Protein AF-A0A9D7BA38-F1 (afdb_monomer)

pLDDT: mean 75.41, std 18.7, range [39.56, 96.25]

Structure (mmCIF, N/CA/C/O backbone):
data_AF-A0A9D7BA38-F1
#
_entry.id   AF-A0A9D7BA38-F1
#
loop_
_atom_site.group_PDB
_atom_site.id
_atom_site.type_symbol
_atom_site.label_atom_id
_atom_site.label_alt_id
_atom_site.label_comp_id
_atom_site.label_asym_id
_atom_site.label_entity_id
_atom_site.label_seq_id
_atom_site.pdbx_PDB_ins_code
_atom_site.Cartn_x
_atom_site.Cartn_y
_atom_site.Cartn_z
_atom_site.occupancy
_atom_site.B_iso_or_equiv
_atom_site.auth_seq_id
_atom_site.auth_comp_id
_atom_site.auth_asym_id
_atom_site.auth_atom_id
_atom_site.pdbx_PDB_model_num
ATOM 1 N N . MET A 1 1 ? 39.563 -16.890 39.116 1.00 39.56 1 MET A N 1
ATOM 2 C CA . MET A 1 1 ? 39.154 -17.274 37.750 1.00 39.56 1 MET A CA 1
ATOM 3 C C . MET A 1 1 ? 37.802 -16.624 37.473 1.00 39.56 1 MET A C 1
ATOM 5 O O . MET A 1 1 ? 36.801 -17.189 37.898 1.00 39.56 1 MET A O 1
ATOM 9 N N . PRO A 1 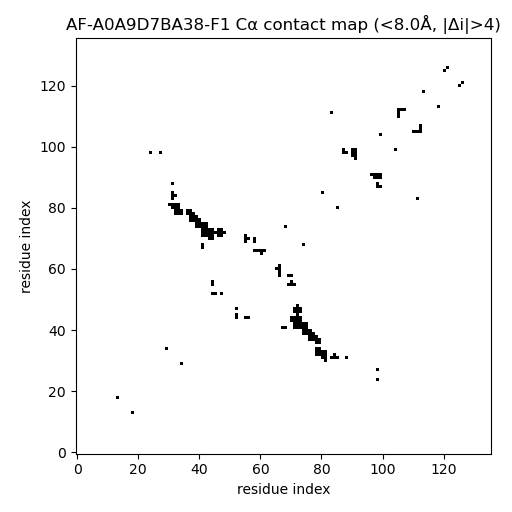2 ? 37.726 -15.410 36.901 1.00 45.88 2 PRO A N 1
ATOM 10 C CA . PRO A 1 2 ? 36.437 -14.822 36.580 1.00 45.88 2 PRO A CA 1
ATOM 11 C C . PRO A 1 2 ? 35.921 -15.399 35.258 1.00 45.88 2 PRO A C 1
ATOM 13 O O . PRO A 1 2 ? 36.599 -15.375 34.235 1.00 45.88 2 PRO A O 1
ATOM 16 N N . CYS A 1 3 ? 34.716 -15.956 35.339 1.00 43.50 3 CYS A N 1
ATOM 17 C CA . CYS A 1 3 ? 33.891 -16.421 34.237 1.00 43.50 3 CYS A CA 1
ATOM 18 C C . CYS A 1 3 ? 33.473 -15.210 33.389 1.00 43.50 3 CYS A C 1
ATOM 20 O O . CYS A 1 3 ? 32.709 -14.361 33.850 1.00 43.50 3 CYS A O 1
ATOM 22 N N . ALA A 1 4 ? 34.013 -15.096 32.175 1.00 49.00 4 ALA A N 1
ATOM 23 C CA . ALA A 1 4 ? 33.631 -14.060 31.227 1.00 49.00 4 ALA A CA 1
ATOM 24 C C . ALA A 1 4 ? 32.267 -14.410 30.607 1.00 49.00 4 ALA A C 1
ATOM 26 O O . ALA A 1 4 ? 32.172 -15.182 29.654 1.00 49.00 4 ALA A O 1
ATOM 27 N N . LEU A 1 5 ? 31.208 -13.834 31.176 1.00 52.03 5 LEU A N 1
ATOM 28 C CA . LEU A 1 5 ? 29.885 -13.725 30.565 1.00 52.03 5 LEU A CA 1
ATOM 29 C C . LEU A 1 5 ? 30.004 -12.916 29.265 1.00 52.03 5 LEU A C 1
ATOM 31 O O . LEU A 1 5 ? 30.107 -11.690 29.288 1.00 52.03 5 LEU A O 1
ATOM 35 N N . THR A 1 6 ? 30.010 -13.601 28.123 1.00 50.59 6 THR A N 1
ATOM 36 C CA . THR A 1 6 ? 29.948 -12.968 26.802 1.00 50.59 6 THR A CA 1
ATOM 37 C C . THR A 1 6 ? 28.492 -12.663 26.460 1.00 50.59 6 THR A C 1
ATOM 39 O O . THR A 1 6 ? 27.790 -13.436 25.813 1.00 50.59 6 THR A O 1
ATOM 42 N N . TRP A 1 7 ? 28.013 -11.505 26.907 1.00 48.81 7 TRP A N 1
ATOM 43 C CA . TRP A 1 7 ? 26.768 -10.929 26.412 1.00 48.81 7 TRP A CA 1
ATOM 44 C C . TRP A 1 7 ? 26.969 -10.495 24.954 1.00 48.81 7 TRP A C 1
ATOM 46 O O . TRP A 1 7 ? 27.378 -9.368 24.684 1.00 48.81 7 TRP A O 1
ATOM 56 N N . ARG A 1 8 ? 26.708 -11.384 23.987 1.00 53.16 8 ARG A N 1
ATOM 57 C CA . ARG A 1 8 ? 26.486 -10.955 22.599 1.00 53.16 8 ARG A CA 1
ATOM 58 C C . ARG A 1 8 ? 25.174 -10.176 22.560 1.00 53.16 8 ARG A C 1
ATOM 60 O O . ARG A 1 8 ? 24.106 -10.767 22.418 1.00 53.16 8 ARG A O 1
ATOM 67 N N . LEU A 1 9 ? 25.263 -8.851 22.679 1.00 58.38 9 LEU A N 1
ATOM 68 C CA . LEU A 1 9 ? 24.268 -7.952 22.106 1.00 58.38 9 LEU A CA 1
ATOM 69 C C . LEU A 1 9 ? 24.161 -8.302 20.619 1.00 58.38 9 LEU A C 1
ATOM 71 O O . LEU A 1 9 ? 25.039 -7.963 19.831 1.00 58.38 9 LEU A O 1
ATOM 75 N N . ARG A 1 10 ? 23.112 -9.029 20.240 1.00 61.41 10 ARG A N 1
ATOM 76 C CA . ARG A 1 10 ? 22.723 -9.166 18.839 1.00 61.41 10 ARG A CA 1
ATOM 77 C C . ARG A 1 10 ? 22.022 -7.861 18.467 1.00 61.41 10 ARG A C 1
ATOM 79 O O . ARG A 1 10 ? 20.800 -7.771 18.534 1.00 61.41 10 ARG A O 1
ATOM 86 N N . LEU A 1 11 ? 22.819 -6.821 18.223 1.00 65.00 11 LEU A N 1
ATOM 87 C CA . LEU A 1 11 ? 22.331 -5.591 17.611 1.00 65.00 11 LEU A CA 1
ATOM 88 C C . LEU A 1 11 ? 21.688 -5.966 16.266 1.00 65.00 11 LEU A C 1
ATOM 90 O O . LEU A 1 11 ? 22.199 -6.875 15.608 1.00 65.00 11 LEU A O 1
ATOM 94 N N . PRO A 1 12 ? 20.572 -5.332 15.871 1.00 78.12 12 PRO A N 1
ATOM 95 C CA . PRO A 1 12 ? 20.071 -5.455 14.509 1.00 78.12 12 PRO A CA 1
ATOM 96 C C . PRO A 1 12 ? 21.211 -5.076 13.556 1.00 78.12 12 PRO A C 1
ATOM 98 O O . PRO A 1 12 ? 21.712 -3.955 13.614 1.00 78.12 12 PRO A O 1
ATOM 101 N N . GLU A 1 13 ? 21.679 -6.034 12.762 1.00 73.75 13 GLU A N 1
ATOM 102 C CA . GLU A 1 13 ? 22.792 -5.850 11.833 1.00 73.75 13 GLU A CA 1
ATOM 103 C C . GLU A 1 13 ? 22.224 -5.769 10.417 1.00 73.75 13 GLU A C 1
ATOM 105 O O . GLU A 1 13 ? 21.339 -6.542 10.052 1.00 73.75 13 GLU A O 1
ATOM 110 N N . PHE A 1 14 ? 22.697 -4.796 9.641 1.00 78.00 14 PHE A N 1
ATOM 111 C CA . PHE A 1 14 ? 22.268 -4.607 8.263 1.00 78.00 14 PHE A CA 1
ATOM 112 C C . PHE A 1 14 ? 22.945 -5.648 7.365 1.00 78.00 14 PHE A C 1
ATOM 114 O O . PHE A 1 14 ? 24.173 -5.737 7.331 1.00 78.00 14 PHE A O 1
ATOM 121 N N . SER A 1 15 ? 22.150 -6.422 6.629 1.00 85.19 15 SER A N 1
ATOM 122 C CA . SER A 1 15 ? 22.640 -7.399 5.657 1.00 85.19 15 SER A CA 1
ATOM 123 C C . SER A 1 15 ? 22.682 -6.764 4.267 1.00 85.19 15 SER A C 1
ATOM 125 O O . SER A 1 15 ? 21.639 -6.473 3.684 1.00 85.19 15 SER A O 1
ATOM 127 N N . PHE A 1 16 ? 23.880 -6.541 3.719 1.00 83.62 16 PHE A N 1
ATOM 128 C CA . PHE A 1 16 ? 24.036 -5.920 2.395 1.00 83.62 16 PHE A CA 1
ATOM 129 C C . PHE A 1 16 ? 23.485 -6.789 1.251 1.00 83.62 16 PHE A C 1
ATOM 131 O O . PHE A 1 16 ? 22.890 -6.256 0.314 1.00 83.62 16 PHE A O 1
ATOM 138 N N . ASP A 1 17 ? 23.659 -8.113 1.321 1.00 84.81 17 ASP A N 1
ATOM 139 C CA . ASP A 1 17 ? 23.188 -9.041 0.281 1.00 84.81 17 ASP A CA 1
ATOM 140 C C . ASP A 1 17 ? 21.653 -9.096 0.204 1.00 84.81 17 ASP A C 1
ATOM 142 O O . ASP A 1 17 ? 21.063 -9.069 -0.881 1.00 84.81 17 ASP A O 1
ATOM 146 N N . GLU A 1 18 ? 20.997 -9.125 1.367 1.00 83.56 18 GLU A N 1
ATOM 147 C CA . GLU A 1 18 ? 19.537 -9.085 1.482 1.00 83.56 18 GLU A CA 1
ATOM 148 C C . GLU A 1 18 ? 19.005 -7.734 0.999 1.00 83.56 18 GLU A C 1
ATOM 150 O O . GLU A 1 18 ? 18.177 -7.691 0.090 1.00 83.56 18 GLU A O 1
ATOM 155 N N . ALA A 1 19 ? 19.585 -6.633 1.485 1.00 83.38 19 ALA A N 1
ATOM 156 C CA . ALA A 1 19 ? 19.188 -5.287 1.089 1.00 83.38 19 ALA A CA 1
ATOM 157 C C . ALA A 1 19 ? 19.358 -5.016 -0.413 1.00 83.38 19 ALA A C 1
ATOM 159 O O . ALA A 1 19 ? 18.549 -4.308 -1.004 1.00 83.38 19 ALA A O 1
ATOM 160 N N . THR A 1 20 ? 20.373 -5.593 -1.064 1.00 81.50 20 THR A N 1
ATOM 161 C CA . THR A 1 20 ? 20.550 -5.460 -2.523 1.00 81.50 20 THR A CA 1
ATOM 162 C C . THR A 1 20 ? 19.455 -6.199 -3.290 1.00 81.50 20 THR A C 1
ATOM 164 O O . THR A 1 20 ? 19.008 -5.744 -4.345 1.00 81.50 20 THR A O 1
ATOM 167 N N . THR A 1 21 ? 19.013 -7.345 -2.773 1.00 81.50 21 THR A N 1
ATOM 168 C CA . THR A 1 21 ? 17.947 -8.139 -3.392 1.00 81.50 21 THR A CA 1
ATOM 169 C C . THR A 1 21 ? 16.594 -7.461 -3.208 1.00 81.50 21 THR A C 1
ATOM 171 O O . THR A 1 21 ? 15.871 -7.268 -4.184 1.00 81.50 21 THR A O 1
ATOM 174 N N . GLU A 1 22 ? 16.277 -7.042 -1.984 1.00 84.50 22 GLU A N 1
ATOM 175 C CA . GLU A 1 22 ? 15.041 -6.324 -1.662 1.00 84.50 22 GLU A CA 1
ATOM 176 C C . GLU A 1 22 ? 14.991 -4.944 -2.323 1.00 84.50 22 GLU A C 1
ATOM 178 O O . GLU A 1 22 ? 13.947 -4.539 -2.831 1.00 84.50 22 GLU A O 1
ATOM 183 N N . GLY A 1 23 ? 16.132 -4.257 -2.410 1.00 81.94 23 GLY A N 1
ATOM 184 C CA . GLY A 1 23 ? 16.252 -2.929 -3.005 1.00 81.94 23 GLY A CA 1
ATOM 185 C C . GLY A 1 23 ? 15.765 -2.869 -4.451 1.00 81.94 23 GLY A C 1
ATOM 186 O O . GLY A 1 23 ? 1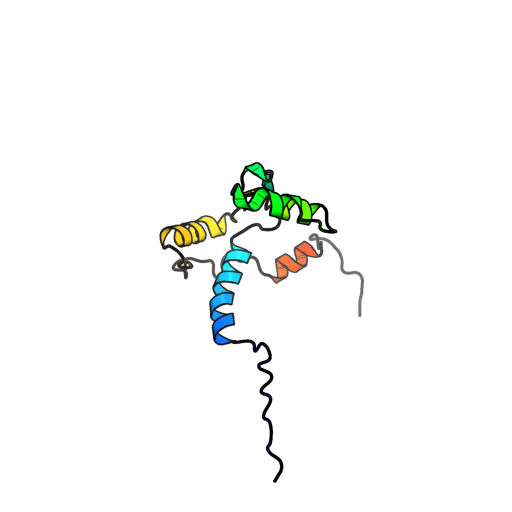5.135 -1.889 -4.831 1.00 81.94 23 GLY A O 1
ATOM 187 N N . LYS A 1 24 ? 15.959 -3.936 -5.239 1.00 82.81 24 LYS A N 1
ATOM 188 C CA . LYS A 1 24 ? 15.434 -4.019 -6.615 1.00 82.81 24 LYS A CA 1
ATOM 189 C C . LYS A 1 24 ? 13.907 -4.008 -6.659 1.00 82.81 24 LYS A C 1
ATOM 191 O O . LYS A 1 24 ? 13.326 -3.340 -7.508 1.00 82.81 24 LYS A O 1
ATOM 196 N N . TYR A 1 25 ? 13.259 -4.731 -5.744 1.00 84.62 25 TYR A N 1
ATOM 197 C CA . TYR A 1 25 ? 11.799 -4.727 -5.627 1.00 84.62 25 TYR A CA 1
ATOM 198 C C . TYR A 1 25 ? 11.301 -3.372 -5.148 1.00 84.62 25 TYR A C 1
ATOM 200 O O . TYR A 1 25 ? 10.372 -2.828 -5.735 1.00 84.62 25 TYR A O 1
ATOM 208 N N . ILE A 1 26 ? 11.938 -2.819 -4.115 1.00 86.31 26 ILE A N 1
ATOM 209 C CA . ILE A 1 26 ? 11.570 -1.515 -3.560 1.00 86.31 26 ILE A CA 1
ATOM 210 C C . ILE A 1 26 ? 11.656 -0.444 -4.648 1.00 86.31 26 ILE A C 1
ATOM 212 O O . ILE A 1 26 ? 10.674 0.248 -4.887 1.00 86.31 26 ILE A O 1
ATOM 216 N N . GLN A 1 27 ? 12.779 -0.370 -5.365 1.00 83.81 27 GLN A N 1
ATOM 217 C CA . GLN A 1 27 ? 12.967 0.578 -6.461 1.00 83.81 27 GLN A CA 1
ATOM 218 C C . GLN A 1 27 ? 11.904 0.411 -7.551 1.00 83.81 27 GLN A C 1
ATOM 220 O O . GLN A 1 27 ? 11.317 1.397 -7.985 1.00 83.81 27 GLN A O 1
ATOM 225 N N . PHE A 1 28 ? 11.620 -0.828 -7.963 1.00 86.31 28 PHE A N 1
ATOM 226 C CA . PHE A 1 28 ? 10.589 -1.103 -8.960 1.00 86.31 28 PHE A CA 1
ATOM 227 C C . PHE A 1 28 ? 9.211 -0.587 -8.526 1.00 86.31 28 PHE A C 1
ATOM 229 O O . PHE A 1 28 ? 8.534 0.066 -9.312 1.00 86.31 28 PHE A O 1
ATOM 236 N N . PHE A 1 29 ? 8.789 -0.851 -7.287 1.00 89.94 29 PHE A N 1
ATOM 237 C CA . PHE A 1 29 ? 7.491 -0.394 -6.782 1.00 89.94 29 PHE A CA 1
ATOM 238 C C . PHE A 1 29 ? 7.428 1.115 -6.561 1.00 89.94 29 PHE A C 1
ATOM 240 O O . PHE A 1 29 ? 6.384 1.716 -6.809 1.00 89.94 29 PHE A O 1
ATOM 247 N N . GLU A 1 30 ? 8.528 1.721 -6.124 1.00 88.56 30 GLU A N 1
ATOM 248 C CA . GLU A 1 30 ? 8.620 3.169 -5.951 1.00 88.56 30 GLU A CA 1
ATOM 249 C C . GLU A 1 30 ? 8.436 3.890 -7.287 1.00 88.56 30 GLU A C 1
ATOM 251 O O . GLU A 1 30 ? 7.643 4.818 -7.402 1.00 88.56 30 GLU A O 1
ATOM 256 N N . GLN A 1 31 ? 9.104 3.395 -8.329 1.00 85.75 31 GLN A N 1
ATOM 257 C CA . GLN A 1 31 ? 9.054 3.998 -9.656 1.00 85.75 31 GLN A CA 1
ATOM 258 C C . GLN A 1 31 ? 7.771 3.643 -10.414 1.00 85.75 31 GLN A C 1
ATOM 260 O O . GLN A 1 31 ? 7.248 4.471 -11.153 1.00 85.75 31 GLN A O 1
ATOM 265 N N . ALA A 1 32 ? 7.225 2.437 -10.238 1.00 87.44 32 ALA A N 1
ATOM 266 C CA . ALA A 1 32 ? 6.078 1.982 -11.020 1.00 87.44 32 ALA A CA 1
ATOM 267 C C . ALA A 1 32 ? 4.752 2.656 -10.645 1.00 87.44 32 ALA A C 1
ATOM 269 O O . ALA A 1 32 ? 3.859 2.756 -11.491 1.00 87.44 32 ALA A O 1
ATOM 270 N N . PHE A 1 33 ? 4.595 3.087 -9.395 1.00 92.62 33 PHE A N 1
ATOM 271 C CA . PHE A 1 33 ? 3.341 3.628 -8.880 1.00 92.62 33 PHE A CA 1
ATOM 272 C C . PHE A 1 33 ? 3.440 5.131 -8.608 1.00 92.62 33 PHE A C 1
ATOM 274 O O . PHE A 1 33 ? 4.486 5.662 -8.250 1.00 92.62 33 PHE A O 1
ATOM 281 N N . GLU A 1 34 ? 2.321 5.829 -8.768 1.00 91.38 34 GLU A N 1
ATOM 282 C CA . GLU A 1 34 ? 2.195 7.242 -8.403 1.00 91.38 34 GLU A CA 1
ATOM 283 C C . GLU A 1 34 ? 1.680 7.337 -6.963 1.00 91.38 34 GLU A C 1
ATOM 285 O O . GLU A 1 34 ? 0.483 7.521 -6.716 1.00 91.38 34 GLU A O 1
ATOM 290 N N . TRP A 1 35 ? 2.583 7.159 -5.995 1.00 91.06 35 TRP A N 1
ATOM 291 C CA . TRP A 1 35 ? 2.235 7.138 -4.569 1.00 91.06 35 TRP A CA 1
ATOM 292 C C . TRP A 1 35 ? 1.584 8.437 -4.097 1.00 91.06 35 TRP A C 1
ATOM 294 O O . TRP A 1 35 ? 0.646 8.398 -3.306 1.00 91.06 35 TRP A O 1
ATOM 304 N N . GLU A 1 36 ? 2.003 9.578 -4.637 1.00 91.81 36 GLU A N 1
ATOM 305 C CA . GLU A 1 36 ? 1.435 10.886 -4.294 1.00 91.81 36 GLU A CA 1
ATOM 306 C C . GLU A 1 36 ? -0.041 11.029 -4.688 1.00 91.81 36 GLU A C 1
ATOM 308 O O . GLU A 1 36 ? -0.798 11.739 -4.028 1.00 91.81 36 GLU A O 1
ATOM 313 N N . GLN A 1 37 ? -0.473 10.324 -5.739 1.00 91.44 37 GLN A N 1
ATOM 314 C CA . GLN A 1 37 ? -1.850 10.346 -6.243 1.00 91.44 37 GLN A CA 1
ATOM 315 C C . GLN A 1 37 ? -2.689 9.172 -5.714 1.00 91.44 37 GLN A C 1
ATOM 317 O O . GLN A 1 37 ? -3.797 8.905 -6.197 1.00 91.44 37 GLN A O 1
ATOM 322 N N . MET A 1 38 ? -2.194 8.448 -4.704 1.00 95.25 38 MET A N 1
ATOM 323 C CA . MET A 1 38 ? -2.952 7.359 -4.102 1.00 95.25 38 MET A CA 1
ATOM 324 C C . MET A 1 38 ? -4.179 7.887 -3.352 1.00 95.25 38 MET A C 1
ATOM 326 O O . MET A 1 38 ? -4.133 8.872 -2.618 1.00 95.25 38 MET A O 1
ATOM 330 N N . THR A 1 39 ? -5.299 7.181 -3.479 1.00 95.88 39 THR A N 1
ATOM 331 C CA . THR A 1 39 ? -6.520 7.499 -2.731 1.00 95.88 39 THR A CA 1
ATOM 332 C C . THR A 1 39 ? -6.940 6.304 -1.892 1.00 95.88 39 THR A C 1
ATOM 334 O O . THR A 1 39 ? -6.899 5.158 -2.345 1.00 95.88 39 THR A O 1
ATOM 337 N N . TYR A 1 40 ? -7.398 6.557 -0.669 1.00 95.19 40 TYR A N 1
ATOM 338 C CA . TYR A 1 40 ? -7.892 5.521 0.231 1.00 95.19 40 TYR A CA 1
ATOM 339 C C . TYR A 1 40 ? -9.255 5.880 0.824 1.00 95.19 40 TYR A C 1
ATOM 341 O O . TYR A 1 40 ? -9.621 7.043 0.981 1.00 95.19 40 TYR A O 1
ATOM 349 N N . LEU A 1 41 ? -10.025 4.848 1.162 1.00 95.44 41 LEU A N 1
ATOM 350 C CA . LEU A 1 41 ? -11.299 4.961 1.860 1.00 95.44 41 LEU A CA 1
ATOM 351 C C . LEU A 1 41 ? -11.395 3.875 2.929 1.00 95.44 41 LEU A C 1
ATOM 353 O O . LEU A 1 41 ? -11.277 2.685 2.631 1.00 95.44 41 LEU A O 1
ATOM 357 N N . PHE A 1 42 ? -11.668 4.287 4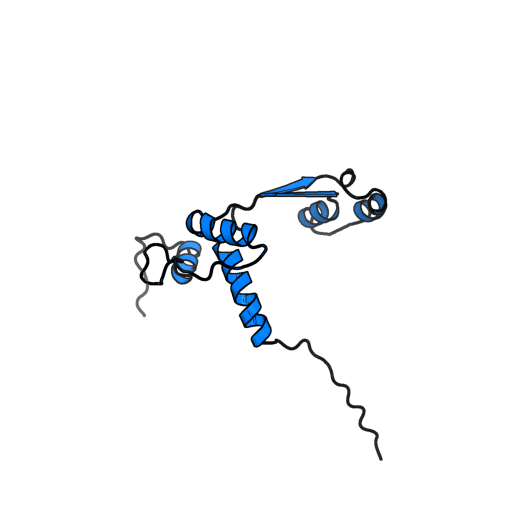.163 1.00 95.31 42 PHE A N 1
ATOM 358 C CA . PHE A 1 42 ? -11.836 3.380 5.292 1.00 95.31 42 PHE A CA 1
ATOM 359 C C . PHE A 1 42 ? -13.305 3.038 5.503 1.00 95.31 42 PHE A C 1
ATOM 361 O O . PHE A 1 42 ? -14.146 3.917 5.699 1.00 95.31 42 PHE A O 1
ATOM 368 N N . TYR A 1 43 ? -13.612 1.744 5.478 1.00 94.44 43 TYR A N 1
ATOM 369 C CA . TYR A 1 43 ? -14.930 1.244 5.830 1.00 94.44 43 TYR A CA 1
ATOM 370 C C . TYR A 1 43 ? -15.028 1.030 7.341 1.00 94.44 43 TYR A C 1
ATOM 372 O O . TYR A 1 43 ? -14.058 0.583 7.957 1.00 94.44 43 TYR A O 1
ATOM 380 N N . PRO A 1 44 ? -16.195 1.276 7.957 1.00 92.06 44 PRO A N 1
ATOM 381 C CA . PRO A 1 44 ? -16.323 1.155 9.405 1.00 92.06 44 PRO A CA 1
ATOM 382 C C . PRO A 1 44 ? -16.111 -0.280 9.920 1.00 92.06 44 PRO A C 1
ATOM 384 O O . PRO A 1 44 ? -16.186 -1.258 9.169 1.00 92.06 44 PRO A O 1
ATOM 387 N N . TYR A 1 45 ? -15.909 -0.401 11.234 1.00 91.38 45 TYR A N 1
ATOM 388 C CA . TYR A 1 45 ? -15.569 -1.639 11.950 1.00 91.38 45 TYR A CA 1
ATOM 389 C C . TYR A 1 45 ? -16.467 -2.855 11.661 1.00 91.38 45 TYR A C 1
ATOM 391 O O . TYR A 1 45 ? -16.012 -3.991 11.777 1.00 91.38 45 TYR A O 1
ATOM 399 N N . TYR A 1 46 ? -17.731 -2.668 11.267 1.00 91.19 46 TYR A N 1
ATOM 400 C CA . TYR A 1 46 ? -18.654 -3.784 11.032 1.00 91.19 46 TYR A CA 1
ATOM 401 C C . TYR A 1 46 ? -18.297 -4.639 9.803 1.00 91.19 46 TYR A C 1
ATOM 403 O O . TYR A 1 46 ? -18.797 -5.757 9.679 1.00 91.19 46 TYR A O 1
ATOM 411 N N . TRP A 1 47 ? -17.405 -4.157 8.929 1.00 91.38 47 TRP A N 1
ATOM 412 C CA . TRP A 1 47 ? -16.820 -4.954 7.843 1.00 91.38 47 TRP A CA 1
ATOM 413 C C . TRP A 1 47 ? -15.667 -5.863 8.299 1.00 91.38 47 TRP A C 1
ATOM 415 O O . TRP A 1 47 ? -15.276 -6.763 7.557 1.00 91.38 47 TRP A O 1
ATOM 425 N N . ALA A 1 48 ? -15.138 -5.679 9.514 1.00 92.00 48 ALA A N 1
ATOM 426 C CA . ALA A 1 48 ? -14.156 -6.594 10.088 1.00 92.00 48 ALA A CA 1
ATOM 427 C C . ALA A 1 48 ? -14.812 -7.859 10.654 1.00 92.00 48 ALA A C 1
ATOM 429 O O . ALA A 1 48 ? -16.026 -7.964 10.854 1.00 92.00 48 ALA A O 1
ATOM 430 N N . ARG A 1 49 ? -13.966 -8.839 10.985 1.00 91.12 49 ARG A N 1
ATOM 431 C CA . ARG A 1 49 ? -14.371 -10.064 11.684 1.00 91.12 49 ARG A CA 1
ATOM 432 C C . ARG A 1 49 ? -15.064 -9.712 13.007 1.00 91.12 49 ARG A C 1
ATOM 434 O O . ARG A 1 49 ? -14.463 -9.055 13.848 1.00 91.12 49 ARG A O 1
ATOM 441 N N . LYS A 1 50 ? -16.279 -10.235 13.228 1.00 90.50 50 LYS A N 1
ATOM 442 C CA . LYS A 1 50 ? -17.116 -9.967 14.422 1.00 90.50 50 LYS A CA 1
ATOM 443 C C . LYS A 1 50 ? -16.380 -10.082 15.760 1.00 90.50 50 LYS A C 1
ATOM 445 O O . LYS A 1 50 ? -16.601 -9.271 16.649 1.00 90.50 50 LYS A O 1
ATOM 450 N N . LYS A 1 51 ? -15.486 -11.070 15.891 1.00 93.56 51 LYS A N 1
ATOM 451 C CA . LYS A 1 51 ? -14.681 -11.292 17.104 1.00 93.56 51 LYS A CA 1
ATOM 452 C C . LYS A 1 51 ? -13.775 -10.107 17.476 1.00 93.56 51 LYS A C 1
ATOM 454 O O . LYS A 1 51 ? -13.417 -9.975 18.636 1.00 93.56 51 LYS A O 1
ATOM 459 N N . GLU A 1 52 ? -13.421 -9.261 16.508 1.00 89.75 52 GLU A N 1
ATOM 460 C CA . GLU A 1 52 ? -12.513 -8.126 16.697 1.00 89.75 52 GLU A CA 1
ATOM 461 C C . GLU A 1 52 ? -13.243 -6.808 16.976 1.00 89.75 52 GLU A C 1
ATOM 463 O O . GLU A 1 52 ? -12.592 -5.825 17.301 1.00 89.75 52 GLU A O 1
ATOM 468 N N . TRP A 1 53 ? -14.575 -6.742 16.863 1.00 91.44 53 TRP A N 1
ATOM 469 C CA . TRP A 1 53 ? -15.300 -5.465 16.944 1.00 91.44 53 TRP A CA 1
ATOM 470 C C . TRP A 1 53 ? -15.074 -4.727 18.264 1.00 91.44 53 TRP A C 1
ATOM 472 O O . TRP A 1 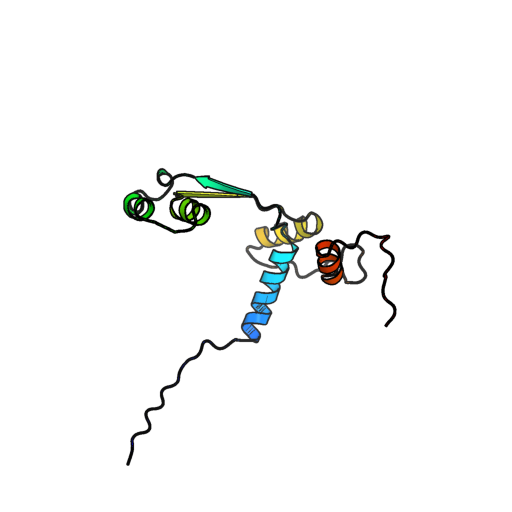53 ? -14.857 -3.519 18.255 1.00 91.44 53 TRP A O 1
ATOM 482 N N . VAL A 1 54 ? -15.078 -5.456 19.385 1.00 90.69 54 VAL A N 1
ATOM 483 C CA . VAL A 1 54 ? -14.812 -4.881 20.712 1.00 90.69 54 VAL A CA 1
ATOM 484 C C . VAL A 1 54 ? -13.397 -4.305 20.770 1.00 90.69 54 VAL A C 1
ATOM 486 O O . VAL A 1 54 ? -13.226 -3.169 21.193 1.00 90.69 54 VAL A O 1
ATOM 489 N N . ASN A 1 55 ? -12.406 -5.049 20.270 1.00 89.94 55 ASN A N 1
ATOM 490 C CA . ASN A 1 55 ? -11.012 -4.611 20.246 1.00 89.94 55 ASN A CA 1
ATOM 491 C C . ASN A 1 55 ? -10.830 -3.368 19.368 1.00 89.94 55 ASN A C 1
ATOM 493 O O . ASN A 1 55 ? -10.142 -2.441 19.767 1.00 89.94 55 ASN A O 1
ATOM 497 N N . ILE A 1 56 ? -11.454 -3.342 18.185 1.00 90.56 56 ILE A N 1
ATOM 498 C CA . ILE A 1 56 ? -11.369 -2.238 17.220 1.00 90.56 56 ILE A CA 1
ATOM 499 C C . ILE A 1 56 ? -11.981 -0.959 17.806 1.00 90.56 56 ILE A C 1
ATOM 501 O O . ILE A 1 56 ? -11.367 0.097 17.716 1.00 90.56 56 ILE A O 1
ATOM 505 N N . LEU A 1 57 ? -13.152 -1.054 18.444 1.00 87.81 57 LEU A N 1
ATOM 506 C CA . LEU A 1 57 ? -13.839 0.090 19.060 1.00 87.81 57 LEU A CA 1
ATOM 507 C C . LEU A 1 57 ? -13.116 0.650 20.291 1.00 87.81 57 LEU A C 1
ATOM 509 O O . LEU A 1 57 ? -13.315 1.811 20.629 1.00 87.81 57 LEU A O 1
ATOM 513 N N . GLN A 1 58 ? -12.308 -0.166 20.969 1.00 89.06 58 GLN A N 1
ATOM 514 C CA . GLN A 1 58 ? -11.524 0.246 22.136 1.00 89.06 58 GLN A CA 1
ATOM 515 C C . GLN A 1 58 ? -10.194 0.915 21.771 1.00 89.06 58 GLN A C 1
ATOM 517 O O . GLN A 1 58 ? -9.494 1.378 22.669 1.00 89.06 58 GLN A O 1
ATOM 522 N N . ARG A 1 59 ? -9.821 0.953 20.484 1.00 86.56 59 ARG A N 1
ATOM 523 C CA . ARG A 1 59 ? -8.599 1.632 20.047 1.00 86.56 59 ARG A CA 1
ATOM 524 C C . ARG A 1 59 ? -8.790 3.135 20.125 1.00 86.56 59 ARG A C 1
ATOM 526 O O . ARG A 1 59 ? -9.647 3.684 19.431 1.00 86.56 59 ARG A O 1
ATOM 533 N N . ASP A 1 60 ? -7.954 3.752 20.940 1.00 87.12 60 ASP A N 1
ATOM 534 C CA . ASP A 1 60 ? -7.865 5.190 21.118 1.00 87.12 60 ASP A CA 1
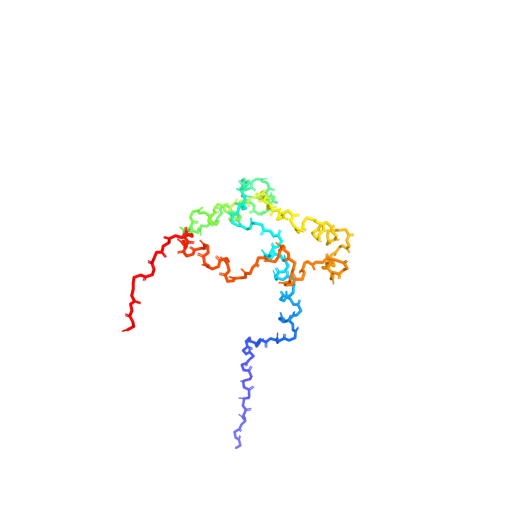ATOM 535 C C . ASP A 1 60 ? -6.438 5.615 20.777 1.00 87.12 60 ASP A C 1
ATOM 537 O O . ASP A 1 60 ? -5.475 5.069 21.317 1.00 87.12 60 ASP A O 1
ATOM 541 N N . GLU A 1 61 ? -6.313 6.522 19.817 1.00 90.81 61 GLU A N 1
ATOM 542 C CA . GLU A 1 61 ? -5.040 6.983 19.274 1.00 90.81 61 GLU A CA 1
ATOM 543 C C . GLU A 1 61 ? -5.086 8.502 19.148 1.00 90.81 61 GLU A C 1
ATOM 545 O O . GLU A 1 61 ? -6.121 9.082 18.818 1.00 90.81 61 GLU A O 1
ATOM 550 N N . ASN A 1 62 ? -3.948 9.156 19.382 1.00 92.12 62 ASN A N 1
ATOM 551 C CA . ASN A 1 62 ? -3.889 10.620 19.407 1.00 92.12 62 ASN A CA 1
ATOM 552 C C . ASN A 1 62 ? -4.120 11.262 18.026 1.00 92.12 62 ASN A C 1
ATOM 554 O O . ASN A 1 62 ? -4.611 12.387 17.961 1.00 92.12 62 ASN A O 1
ATOM 558 N N . ASP A 1 63 ? -3.758 10.579 16.931 1.00 94.88 63 ASP A N 1
ATOM 559 C CA . ASP A 1 63 ? -3.982 11.067 15.565 1.00 94.88 63 ASP A CA 1
ATOM 560 C C . ASP A 1 63 ? -5.351 10.602 15.029 1.00 94.88 63 ASP A C 1
ATOM 562 O O . ASP A 1 63 ? -5.554 9.399 14.831 1.00 94.88 63 ASP A O 1
ATOM 566 N N . PRO A 1 64 ? -6.286 11.524 14.716 1.00 90.75 64 PRO A N 1
ATOM 567 C CA . PRO A 1 64 ? -7.600 11.171 14.190 1.00 90.75 64 PRO A CA 1
ATOM 568 C C . PRO A 1 64 ? -7.568 10.380 12.878 1.00 90.75 64 PRO A C 1
ATOM 570 O O . PRO A 1 64 ? -8.489 9.596 12.627 1.00 90.75 64 PRO A O 1
ATOM 573 N N . LEU A 1 65 ? -6.571 10.594 12.012 1.00 91.62 65 LEU A N 1
ATOM 574 C CA . LEU A 1 65 ? -6.471 9.864 10.747 1.00 91.62 65 LEU A CA 1
ATOM 575 C C . LEU A 1 65 ? -6.048 8.418 11.000 1.00 91.62 65 LEU A C 1
ATOM 577 O O . LEU A 1 65 ? -6.727 7.485 10.556 1.00 91.62 65 LEU A O 1
ATOM 581 N N . PHE A 1 66 ? -4.973 8.236 11.760 1.00 91.31 66 PHE A N 1
ATOM 582 C CA . PHE A 1 66 ? -4.505 6.918 12.159 1.00 91.31 66 PHE A CA 1
ATOM 583 C C . PHE A 1 66 ? -5.554 6.152 12.976 1.00 91.31 66 PHE A C 1
ATOM 585 O O . PHE A 1 66 ? -5.804 4.974 12.720 1.00 91.31 66 PHE A O 1
ATOM 592 N N . MET A 1 67 ? -6.268 6.830 13.877 1.00 93.31 67 MET A N 1
ATOM 593 C CA . MET A 1 67 ? -7.388 6.251 14.619 1.00 93.31 67 MET A CA 1
ATOM 594 C C . MET A 1 67 ? -8.472 5.714 13.676 1.00 93.31 67 MET A C 1
ATOM 596 O O . MET A 1 67 ? -8.920 4.579 13.839 1.00 93.31 67 MET A O 1
ATOM 600 N N . LYS A 1 68 ? -8.869 6.482 12.651 1.00 91.56 68 LYS A N 1
ATOM 601 C CA . LYS A 1 68 ? -9.855 6.027 11.654 1.00 91.56 68 LYS A CA 1
ATOM 602 C C . LYS A 1 68 ? -9.386 4.786 10.902 1.00 91.56 68 LYS A C 1
ATOM 604 O O . LYS A 1 68 ? -10.204 3.906 10.649 1.00 91.56 68 LYS A O 1
ATOM 609 N N . PHE A 1 69 ? -8.100 4.701 10.565 1.00 93.12 69 PHE A N 1
ATOM 610 C CA . PHE A 1 69 ? -7.518 3.507 9.951 1.00 93.12 69 PHE A CA 1
ATOM 611 C C . PHE A 1 69 ? -7.573 2.304 10.900 1.00 93.12 69 PHE A C 1
ATOM 613 O O . PHE A 1 69 ? -8.050 1.234 10.526 1.00 93.12 69 PHE A O 1
ATOM 620 N N . MET A 1 70 ? -7.168 2.487 12.156 1.00 91.88 70 MET A N 1
ATOM 621 C CA . MET A 1 70 ? -7.153 1.428 13.168 1.00 91.88 70 MET A CA 1
ATOM 622 C C . MET A 1 70 ? -8.554 0.946 13.561 1.00 91.88 70 MET A C 1
ATOM 624 O O . MET A 1 70 ? -8.718 -0.217 13.944 1.00 91.88 70 MET A O 1
ATOM 628 N N . GLN A 1 71 ? -9.555 1.819 13.455 1.00 92.50 71 GLN A N 1
ATOM 629 C CA . GLN A 1 71 ? -10.965 1.511 13.685 1.00 92.50 71 GLN A CA 1
ATOM 630 C C . GLN A 1 71 ? -11.680 0.960 12.434 1.00 92.50 71 GLN A C 1
ATOM 632 O O . GLN A 1 71 ? -12.834 0.523 12.511 1.00 92.50 71 GLN A O 1
ATOM 637 N N . ALA A 1 72 ? -11.020 0.969 11.274 1.00 93.94 72 ALA A N 1
ATOM 638 C CA . ALA A 1 72 ? -11.597 0.487 10.030 1.00 93.94 72 ALA A CA 1
ATOM 639 C C . ALA A 1 72 ? -11.728 -1.040 10.029 1.00 93.94 72 ALA A C 1
ATOM 641 O O . ALA A 1 72 ? -10.849 -1.773 10.484 1.00 93.94 72 ALA A O 1
ATOM 642 N N . GLY A 1 73 ? -12.833 -1.538 9.476 1.00 92.81 73 GLY A N 1
ATOM 643 C CA . GLY A 1 73 ? -13.029 -2.972 9.278 1.00 92.81 73 GLY A CA 1
ATOM 644 C C . GLY A 1 73 ? -12.397 -3.492 7.985 1.00 92.81 73 GLY A C 1
ATOM 645 O O . GLY A 1 73 ? -11.995 -4.651 7.900 1.00 92.81 73 GLY A O 1
ATOM 646 N N . ALA A 1 74 ? -12.320 -2.617 6.986 1.00 93.50 74 ALA A N 1
ATOM 647 C CA . ALA A 1 74 ? -11.713 -2.845 5.685 1.00 93.50 74 ALA A CA 1
ATOM 648 C C . ALA A 1 74 ? -11.270 -1.496 5.100 1.00 93.50 74 ALA A C 1
ATOM 650 O O . ALA A 1 74 ? -11.806 -0.450 5.468 1.00 93.50 74 ALA A O 1
ATOM 651 N N . ALA A 1 75 ? -10.338 -1.518 4.152 1.00 94.94 75 ALA A N 1
ATOM 652 C CA . ALA A 1 75 ? -9.906 -0.335 3.420 1.00 94.94 75 ALA A CA 1
ATOM 653 C C . ALA A 1 75 ? -9.992 -0.601 1.916 1.00 94.94 75 ALA A C 1
ATOM 655 O O . ALA A 1 75 ? -9.663 -1.692 1.451 1.00 94.94 75 ALA A O 1
ATOM 656 N N . ARG A 1 76 ? -10.439 0.398 1.157 1.00 94.94 76 ARG A N 1
ATOM 657 C CA . ARG A 1 76 ? -10.280 0.441 -0.297 1.00 94.94 76 ARG A CA 1
ATOM 658 C C . ARG A 1 76 ? -9.129 1.380 -0.600 1.00 94.94 76 ARG A C 1
ATOM 660 O O . ARG A 1 76 ? -9.184 2.534 -0.192 1.00 94.94 76 ARG A O 1
ATOM 667 N N . VAL A 1 77 ? -8.139 0.893 -1.331 1.00 95.50 77 VAL A N 1
ATOM 668 C CA . VAL A 1 77 ? -6.999 1.689 -1.786 1.00 95.50 77 VAL A CA 1
ATOM 669 C C . VAL A 1 77 ? -6.977 1.644 -3.306 1.00 95.50 77 VAL A C 1
ATOM 671 O O . VAL A 1 77 ? -7.146 0.578 -3.897 1.00 95.50 77 VAL A O 1
ATOM 674 N N . GLN A 1 78 ? -6.821 2.806 -3.922 1.00 96.25 78 GLN A N 1
ATOM 675 C CA . GLN A 1 78 ? -6.589 2.958 -5.346 1.00 96.25 78 GLN A CA 1
ATOM 676 C C . GLN A 1 78 ? -5.192 3.544 -5.514 1.00 96.25 78 GLN A C 1
ATOM 678 O O . GLN A 1 78 ? -4.939 4.663 -5.069 1.00 96.25 78 GLN A O 1
ATOM 683 N N . VAL A 1 79 ? -4.306 2.766 -6.134 1.00 95.00 79 VAL A N 1
ATOM 684 C CA . VAL A 1 79 ? -2.932 3.175 -6.436 1.00 95.00 79 VAL A CA 1
ATOM 685 C C . VAL A 1 79 ? -2.794 3.242 -7.960 1.00 95.00 79 VAL A C 1
ATOM 687 O O . VAL A 1 79 ? -2.956 2.207 -8.615 1.00 95.00 79 VAL A O 1
ATOM 690 N N . PRO A 1 80 ? -2.586 4.435 -8.540 1.00 95.25 80 PRO A N 1
ATOM 691 C CA . PRO A 1 80 ? -2.338 4.577 -9.967 1.00 95.25 80 PRO A CA 1
ATOM 692 C C . PRO A 1 80 ? -0.949 4.048 -10.346 1.00 95.25 80 PRO A C 1
ATOM 694 O O . PRO A 1 80 ? 0.010 4.179 -9.589 1.00 95.25 80 PRO A O 1
ATOM 697 N N . VAL A 1 81 ? -0.861 3.435 -11.528 1.00 91.44 81 VAL A N 1
ATOM 698 C CA . VAL A 1 81 ? 0.390 2.946 -12.129 1.00 91.44 81 VAL A CA 1
ATOM 699 C C . VAL A 1 81 ? 0.843 3.963 -13.168 1.00 91.44 81 VAL A C 1
ATOM 701 O O . VAL A 1 81 ? 0.024 4.375 -13.995 1.00 91.44 81 VAL A O 1
ATOM 704 N N . ARG A 1 82 ? 2.133 4.311 -13.177 1.00 87.50 82 ARG A N 1
ATOM 705 C CA . ARG A 1 82 ? 2.723 5.154 -14.223 1.00 87.50 82 ARG A CA 1
ATOM 706 C C . ARG A 1 82 ? 2.590 4.459 -15.574 1.00 87.50 82 ARG A C 1
ATOM 708 O O . ARG A 1 82 ? 2.868 3.265 -15.694 1.00 87.50 82 ARG A O 1
ATOM 715 N N . ASN A 1 83 ? 2.194 5.196 -16.610 1.00 85.19 83 ASN A N 1
ATOM 716 C CA . ASN A 1 83 ? 1.886 4.630 -17.933 1.00 85.19 83 ASN A CA 1
ATOM 717 C C . ASN A 1 83 ? 3.034 3.770 -18.513 1.00 85.19 83 ASN A C 1
ATOM 719 O O . ASN A 1 83 ? 2.813 2.736 -19.140 1.00 85.19 83 ASN A O 1
ATOM 723 N N . GLU A 1 84 ? 4.265 4.177 -18.236 1.00 84.62 84 GLU A N 1
ATOM 724 C CA . GLU A 1 84 ? 5.523 3.561 -18.673 1.00 84.62 84 GLU A CA 1
ATOM 725 C C . GLU A 1 84 ? 5.729 2.170 -18.052 1.00 84.62 84 GLU A C 1
ATOM 727 O O . GLU A 1 84 ? 6.239 1.250 -18.692 1.00 84.62 84 GLU A O 1
ATOM 732 N N . TYR A 1 85 ? 5.234 1.984 -16.827 1.00 86.12 85 TYR A N 1
ATOM 733 C CA . TYR A 1 85 ? 5.390 0.767 -16.035 1.00 86.12 85 TYR A CA 1
ATOM 734 C C . TYR A 1 85 ? 4.200 -0.191 -16.153 1.00 86.12 85 TYR A C 1
ATOM 736 O O . TYR A 1 85 ? 4.250 -1.297 -15.615 1.00 86.12 85 TYR A O 1
ATOM 744 N N . VAL A 1 86 ? 3.148 0.155 -16.907 1.00 85.56 86 VAL A N 1
ATOM 745 C CA . VAL A 1 86 ? 1.937 -0.679 -17.053 1.00 85.56 86 VAL A CA 1
ATOM 746 C C . VAL A 1 86 ? 2.269 -2.097 -17.524 1.00 85.56 86 VAL A C 1
ATOM 748 O O . VAL A 1 86 ? 1.764 -3.071 -16.963 1.00 85.56 86 VAL A O 1
ATOM 751 N N . LYS A 1 87 ? 3.138 -2.238 -18.533 1.00 81.88 87 LYS A N 1
ATOM 752 C CA . LYS A 1 87 ? 3.542 -3.557 -19.055 1.00 81.88 87 LYS A CA 1
ATOM 753 C C . LYS A 1 87 ? 4.353 -4.351 -18.031 1.00 81.88 87 LYS A C 1
ATOM 755 O O . LYS A 1 87 ? 4.119 -5.548 -17.874 1.00 81.88 87 LYS A O 1
ATOM 760 N N . ALA A 1 88 ? 5.265 -3.686 -17.326 1.00 84.81 88 ALA A N 1
ATOM 761 C CA . ALA A 1 88 ? 6.123 -4.314 -16.329 1.00 84.81 88 ALA A CA 1
ATOM 762 C C . ALA A 1 88 ? 5.317 -4.789 -15.107 1.00 84.81 88 ALA A C 1
ATOM 764 O O . ALA A 1 88 ? 5.488 -5.919 -14.652 1.00 84.81 88 ALA A O 1
ATOM 765 N N . VAL A 1 89 ? 4.367 -3.980 -14.629 1.00 87.56 89 VAL A N 1
ATOM 766 C CA . VAL A 1 89 ? 3.450 -4.355 -13.539 1.00 87.56 89 VAL A CA 1
ATOM 767 C C . VAL A 1 89 ? 2.512 -5.482 -13.970 1.00 87.56 89 VAL A C 1
ATOM 769 O O . VAL A 1 89 ? 2.300 -6.429 -13.216 1.00 87.56 89 VAL A O 1
ATOM 772 N N . LEU A 1 90 ? 1.976 -5.438 -15.194 1.00 86.50 90 LEU A N 1
ATOM 773 C CA . LEU A 1 90 ? 1.139 -6.523 -15.710 1.00 86.50 90 LEU A CA 1
ATOM 774 C C . LEU A 1 90 ? 1.915 -7.844 -15.790 1.00 86.50 90 LEU A C 1
ATOM 776 O O . LEU A 1 90 ? 1.371 -8.895 -15.454 1.00 86.50 90 LEU A O 1
ATOM 780 N N . HIS A 1 91 ? 3.180 -7.795 -16.210 1.00 83.56 91 HIS A N 1
ATOM 781 C CA . HIS A 1 91 ? 4.054 -8.961 -16.189 1.00 83.56 91 HIS A CA 1
ATOM 782 C C . HIS A 1 91 ? 4.227 -9.497 -14.767 1.00 83.56 91 HIS A C 1
ATOM 784 O O . HIS A 1 91 ? 3.930 -10.667 -14.542 1.00 83.56 91 HIS A O 1
ATOM 790 N N . TYR A 1 92 ? 4.593 -8.635 -13.814 1.00 87.25 92 TYR A N 1
ATOM 791 C CA . TYR A 1 92 ? 4.754 -8.991 -12.402 1.00 87.25 92 TYR A CA 1
ATOM 792 C C . TYR A 1 92 ? 3.518 -9.704 -11.825 1.00 87.25 92 TYR A C 1
ATOM 794 O O . TYR A 1 92 ? 3.634 -10.724 -11.141 1.00 87.25 92 TYR A O 1
ATOM 802 N N . LEU A 1 93 ? 2.316 -9.205 -12.141 1.00 86.75 93 LEU A N 1
ATOM 803 C CA . LEU A 1 93 ? 1.053 -9.810 -11.707 1.00 86.75 93 LEU A CA 1
ATOM 804 C C . LEU A 1 93 ? 0.788 -11.175 -12.360 1.00 86.75 93 LEU A C 1
ATOM 806 O O . LEU A 1 93 ? 0.240 -12.063 -11.708 1.00 86.75 93 LEU A O 1
ATOM 810 N N . ASN 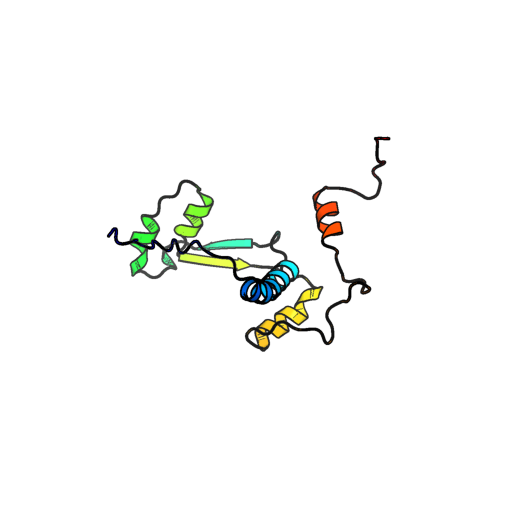A 1 94 ? 1.168 -11.354 -13.626 1.00 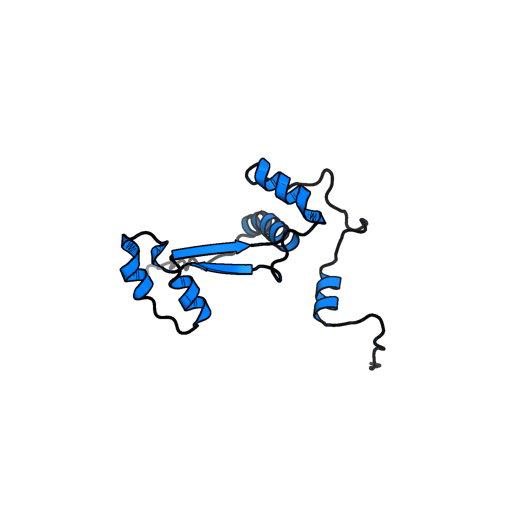83.94 94 ASN A N 1
ATOM 811 C CA . ASN A 1 94 ? 0.939 -12.595 -14.370 1.00 83.94 94 ASN A CA 1
ATOM 812 C C . ASN A 1 94 ? 1.948 -13.699 -14.029 1.00 83.94 94 ASN A C 1
ATOM 814 O O . ASN A 1 94 ? 1.586 -14.874 -14.045 1.00 83.94 94 ASN A O 1
ATOM 818 N N . THR A 1 95 ? 3.198 -13.343 -13.730 1.00 84.94 95 THR A N 1
ATOM 819 C CA . THR A 1 95 ? 4.248 -14.298 -13.335 1.00 84.94 95 THR A CA 1
ATOM 820 C C . THR A 1 95 ? 4.195 -14.660 -11.857 1.00 84.94 95 THR A C 1
ATOM 822 O O . THR A 1 95 ? 4.817 -15.632 -11.438 1.00 84.94 95 THR A O 1
ATOM 825 N N . GLY A 1 96 ? 3.414 -13.923 -11.065 1.00 81.62 96 GLY A N 1
ATOM 826 C CA . GLY A 1 96 ? 3.259 -14.182 -9.638 1.00 81.62 96 GLY A CA 1
ATOM 827 C C . GLY A 1 96 ? 4.431 -13.673 -8.802 1.00 81.62 96 GLY A C 1
ATOM 828 O O . 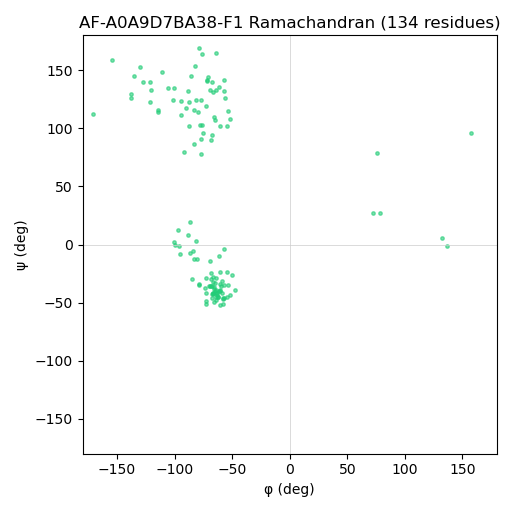GLY A 1 96 ? 4.679 -14.221 -7.729 1.00 81.62 96 GLY A O 1
ATOM 829 N N . GLY A 1 97 ? 5.129 -12.632 -9.268 1.00 79.75 97 GLY A N 1
ATOM 830 C CA . GLY A 1 97 ? 6.146 -11.945 -8.473 1.00 79.75 97 GLY A CA 1
ATOM 831 C C . GLY A 1 97 ? 7.480 -11.680 -9.166 1.00 79.75 97 GLY A C 1
ATOM 832 O O . GLY A 1 97 ? 8.398 -11.203 -8.504 1.00 79.75 97 GLY A O 1
ATOM 833 N N . GLU A 1 98 ? 7.625 -11.977 -10.457 1.00 80.19 98 GLU A N 1
ATOM 834 C CA . GLU A 1 98 ? 8.887 -11.743 -11.164 1.00 80.19 98 GLU A CA 1
ATOM 835 C C . GLU A 1 98 ? 8.934 -10.315 -11.719 1.00 80.19 98 GLU A C 1
ATOM 837 O O . GLU A 1 98 ? 8.060 -9.900 -12.483 1.00 80.19 98 GLU A O 1
ATOM 842 N N . ILE A 1 99 ? 9.959 -9.550 -11.330 1.00 78.62 99 ILE A N 1
ATOM 843 C CA . ILE A 1 99 ? 10.225 -8.234 -11.921 1.00 78.62 99 ILE A CA 1
ATOM 844 C C . ILE A 1 99 ? 10.687 -8.444 -13.363 1.00 78.62 99 ILE A C 1
ATOM 846 O O . ILE A 1 99 ? 11.567 -9.263 -13.638 1.00 78.62 99 ILE A O 1
ATOM 850 N N . TRP A 1 100 ? 10.108 -7.676 -14.284 1.00 66.56 100 TRP A N 1
ATOM 851 C CA . TRP A 1 100 ? 10.523 -7.671 -15.680 1.00 66.56 100 TRP A CA 1
ATOM 852 C C . TRP A 1 100 ? 11.958 -7.131 -15.804 1.00 66.56 100 TRP A C 1
ATOM 854 O O . TRP A 1 100 ? 12.193 -5.935 -15.659 1.00 66.56 100 TRP A O 1
ATOM 864 N N . ASN A 1 101 ? 12.919 -8.017 -16.080 1.00 60.38 101 ASN A N 1
ATOM 865 C CA . ASN A 1 101 ? 14.355 -7.704 -16.157 1.00 60.38 101 ASN A CA 1
ATOM 866 C C . ASN A 1 101 ? 14.827 -7.216 -17.546 1.00 60.38 101 ASN A C 1
ATOM 868 O O . ASN A 1 101 ? 16.020 -7.264 -17.830 1.00 60.38 101 ASN A O 1
ATOM 872 N N . GLY A 1 102 ? 13.916 -6.746 -18.405 1.00 52.53 102 GLY A N 1
ATOM 873 C CA . GLY A 1 102 ? 14.273 -5.967 -19.592 1.00 52.53 102 GLY A CA 1
ATOM 874 C C . GLY A 1 102 ? 14.859 -6.730 -20.779 1.00 52.53 102 GLY A C 1
ATOM 875 O O . GLY A 1 102 ? 16.029 -6.577 -21.102 1.00 52.53 102 GLY A O 1
ATOM 876 N N . GLU A 1 103 ? 13.992 -7.392 -21.548 1.00 46.47 103 GLU A N 1
ATOM 877 C CA . GLU A 1 103 ? 14.145 -7.296 -23.014 1.00 46.47 103 GLU A CA 1
ATOM 878 C C . GLU A 1 103 ? 13.369 -6.094 -23.593 1.00 46.47 103 GLU A C 1
ATOM 880 O O . GLU A 1 103 ? 13.269 -5.952 -24.798 1.00 46.47 103 GLU A O 1
ATOM 885 N N . ASP A 1 104 ? 12.828 -5.229 -22.721 1.00 48.12 104 ASP A N 1
ATOM 886 C CA . ASP A 1 104 ? 12.816 -3.768 -22.893 1.00 48.12 104 ASP A CA 1
ATOM 887 C C . ASP A 1 104 ? 12.319 -3.104 -21.593 1.00 48.12 104 ASP A C 1
ATOM 889 O O . ASP A 1 104 ? 11.167 -3.283 -21.181 1.00 48.12 104 ASP A O 1
ATOM 893 N N . VAL A 1 105 ? 13.233 -2.391 -20.930 1.00 48.50 105 VAL A N 1
ATOM 894 C CA . VAL A 1 105 ? 13.039 -1.386 -19.867 1.00 48.50 105 VAL A CA 1
ATOM 895 C C . VAL A 1 105 ? 14.017 -0.263 -20.237 1.00 48.50 105 VAL A C 1
ATOM 897 O O . VAL A 1 105 ? 15.167 -0.588 -20.542 1.00 48.50 105 VAL A O 1
ATOM 900 N N . PRO A 1 106 ? 13.583 1.006 -20.288 1.00 47.78 106 PRO A N 1
ATOM 901 C CA . PRO A 1 106 ? 14.334 2.087 -20.924 1.00 47.78 106 PRO A CA 1
ATOM 902 C C . PRO A 1 106 ? 15.740 2.255 -20.339 1.00 47.78 106 PRO A C 1
ATOM 904 O O . PRO A 1 106 ? 15.935 2.265 -19.122 1.00 47.78 106 PRO A O 1
ATOM 907 N N . MET A 1 107 ? 16.728 2.353 -21.227 1.00 41.38 107 MET A N 1
ATOM 908 C CA . MET A 1 107 ? 18.125 2.614 -20.881 1.00 41.38 107 MET A CA 1
ATOM 909 C C . MET A 1 107 ? 18.336 4.104 -20.519 1.00 41.38 107 MET A C 1
ATOM 911 O O . MET A 1 107 ? 17.487 4.933 -20.821 1.00 41.38 107 MET A O 1
ATOM 915 N N . PRO A 1 108 ? 19.450 4.498 -19.873 1.00 40.47 108 PRO A N 1
ATOM 916 C CA . PRO A 1 108 ? 19.742 5.906 -19.546 1.00 40.47 108 PRO A CA 1
ATOM 917 C C . PRO A 1 108 ? 19.876 6.862 -20.750 1.00 40.47 108 PRO A C 1
ATOM 919 O O . PRO A 1 108 ? 19.986 8.070 -20.564 1.00 40.47 108 PRO A O 1
ATOM 922 N N . ASP A 1 109 ? 19.928 6.334 -21.972 1.00 46.41 109 ASP A N 1
ATOM 923 C CA . ASP A 1 109 ? 19.876 7.048 -23.254 1.00 46.41 109 ASP A CA 1
ATOM 924 C C . ASP A 1 109 ? 18.482 7.001 -23.914 1.00 46.41 109 ASP A C 1
ATOM 926 O O . ASP A 1 109 ? 18.287 7.539 -25.007 1.00 46.41 109 ASP A O 1
ATOM 930 N N . ASP A 1 110 ? 17.512 6.373 -23.251 1.00 46.00 110 ASP A N 1
ATOM 931 C CA . ASP A 1 110 ? 16.129 6.253 -23.685 1.00 46.00 110 ASP A CA 1
ATOM 932 C C . ASP A 1 110 ? 15.323 7.466 -23.179 1.00 46.00 110 ASP A C 1
ATOM 934 O O . ASP A 1 110 ? 15.403 7.809 -21.995 1.00 46.00 110 ASP A O 1
ATOM 938 N N . PRO A 1 111 ? 14.525 8.123 -24.039 1.00 49.31 111 PRO A N 1
ATOM 939 C CA . PRO A 1 111 ? 13.714 9.295 -23.689 1.00 49.31 111 PRO A CA 1
ATOM 940 C C . PRO A 1 111 ? 12.709 9.105 -22.534 1.00 49.31 111 PRO A C 1
ATOM 942 O O . PRO A 1 111 ? 12.041 10.068 -22.168 1.00 49.31 111 PRO A O 1
ATOM 945 N N . MET A 1 112 ? 12.584 7.896 -21.978 1.00 43.28 112 MET A N 1
ATOM 946 C CA . MET A 1 112 ? 11.712 7.548 -20.850 1.00 43.28 112 MET A CA 1
ATOM 947 C C . MET A 1 112 ? 12.440 7.472 -19.487 1.00 43.28 112 MET A C 1
ATOM 949 O O . MET A 1 112 ? 11.813 7.153 -18.479 1.00 43.28 112 MET A O 1
ATOM 953 N N . TYR A 1 113 ? 13.755 7.714 -19.423 1.00 46.53 113 TYR A N 1
ATOM 954 C CA . TYR A 1 113 ? 14.489 7.792 -18.153 1.00 46.53 113 TYR A CA 1
ATOM 955 C C . TYR A 1 113 ? 14.245 9.149 -17.476 1.00 46.53 113 TYR A C 1
ATOM 957 O O . TYR A 1 113 ? 14.845 10.147 -17.863 1.00 46.53 113 TYR A O 1
ATOM 965 N N . VAL A 1 114 ? 13.397 9.188 -16.442 1.00 53.09 114 VAL A N 1
ATOM 966 C CA . VAL A 1 114 ? 13.327 10.347 -15.536 1.00 53.09 114 VAL A CA 1
ATOM 967 C C . VAL A 1 114 ? 14.432 10.199 -14.499 1.00 53.09 114 VAL A C 1
ATOM 969 O O . VAL A 1 114 ? 14.462 9.233 -13.728 1.00 53.09 114 VAL A O 1
ATOM 972 N N . SER A 1 115 ? 15.387 11.125 -14.503 1.00 55.03 115 SER A N 1
ATOM 973 C CA . SER A 1 115 ? 16.490 11.084 -13.552 1.00 55.03 115 SER A CA 1
ATOM 974 C C . SER A 1 115 ? 16.000 11.455 -12.145 1.00 55.03 115 SER A C 1
ATOM 976 O O . SER A 1 115 ? 15.224 12.390 -11.974 1.00 55.03 115 SER A O 1
ATOM 978 N N . ILE A 1 116 ? 16.513 10.780 -11.105 1.00 51.97 116 ILE A N 1
ATOM 979 C CA . ILE A 1 116 ? 16.259 11.154 -9.693 1.00 51.97 116 ILE A CA 1
ATOM 980 C C . ILE A 1 116 ? 16.628 12.631 -9.423 1.00 51.97 116 ILE A C 1
ATOM 982 O O . ILE A 1 116 ? 16.130 13.251 -8.492 1.00 51.97 116 ILE A O 1
ATOM 986 N N . VAL A 1 117 ? 17.528 13.192 -10.239 1.00 53.28 117 VAL A N 1
ATOM 987 C CA . VAL A 1 117 ? 17.964 14.589 -10.168 1.00 53.28 117 VAL A CA 1
ATOM 988 C C . VAL A 1 117 ? 16.870 15.535 -10.669 1.00 53.28 117 VAL A C 1
ATOM 990 O O . VAL A 1 117 ? 16.632 16.548 -10.022 1.00 53.28 117 VAL A O 1
ATOM 993 N N . GLU A 1 118 ? 16.178 15.202 -11.762 1.00 57.97 118 GLU A N 1
ATOM 994 C CA . GLU A 1 118 ? 15.032 15.983 -12.255 1.00 57.97 118 GLU A CA 1
ATOM 995 C C . GLU A 1 118 ? 13.872 15.980 -11.264 1.00 57.97 118 GLU A C 1
ATOM 997 O O . GLU A 1 118 ? 13.284 17.029 -11.035 1.00 57.97 118 GLU A O 1
ATOM 1002 N N . GLU A 1 119 ? 13.603 14.853 -10.603 1.00 59.44 119 GLU A N 1
ATOM 1003 C CA . GLU A 1 119 ? 12.561 14.768 -9.572 1.00 59.44 119 GLU A CA 1
ATOM 1004 C C . GLU A 1 119 ? 12.867 15.678 -8.367 1.00 59.44 119 GLU A C 1
ATOM 1006 O O . GLU A 1 119 ? 11.991 16.396 -7.886 1.00 59.44 119 GLU A O 1
ATOM 1011 N N . ILE A 1 120 ? 14.128 15.722 -7.917 1.00 61.00 120 ILE A N 1
ATOM 1012 C CA . ILE A 1 120 ? 14.564 16.636 -6.847 1.00 61.00 120 ILE A CA 1
ATOM 1013 C C . ILE A 1 120 ? 14.450 18.102 -7.301 1.00 61.00 120 ILE A C 1
ATOM 1015 O O . ILE A 1 120 ? 14.006 18.950 -6.531 1.00 61.00 120 ILE A O 1
ATOM 1019 N N . MET A 1 121 ? 14.807 18.410 -8.552 1.00 57.34 121 MET A N 1
ATOM 1020 C CA . MET A 1 121 ? 14.717 19.768 -9.105 1.00 57.34 121 MET A CA 1
ATOM 1021 C C . MET A 1 121 ? 13.270 20.247 -9.306 1.00 57.34 121 MET A C 1
ATOM 1023 O O . MET A 1 121 ? 12.982 21.429 -9.102 1.00 57.34 121 MET A O 1
ATOM 1027 N N . GLU A 1 122 ? 12.362 19.348 -9.690 1.00 58.25 122 GLU A N 1
ATOM 1028 C CA . GLU A 1 122 ? 10.937 19.637 -9.878 1.00 58.25 122 GLU A CA 1
ATOM 1029 C C . GLU A 1 122 ? 10.223 19.810 -8.526 1.00 58.25 122 GLU A C 1
ATOM 1031 O O . GLU A 1 122 ? 9.421 20.734 -8.364 1.00 58.25 122 GLU A O 1
ATOM 1036 N N . ALA A 1 123 ? 10.595 19.013 -7.517 1.00 55.69 123 ALA A N 1
ATOM 1037 C CA . ALA A 1 123 ? 10.139 19.179 -6.136 1.00 55.69 123 ALA A CA 1
ATOM 1038 C C . ALA A 1 123 ? 10.626 20.497 -5.495 1.00 55.69 123 ALA A C 1
ATOM 1040 O O . ALA A 1 123 ? 9.885 21.113 -4.725 1.00 55.69 123 ALA A O 1
ATOM 1041 N N . ASP A 1 124 ? 11.827 20.968 -5.855 1.00 55.25 124 ASP A N 1
ATOM 1042 C CA . ASP A 1 124 ? 12.396 22.247 -5.398 1.00 55.25 124 ASP A CA 1
ATOM 1043 C C . ASP A 1 124 ? 11.885 23.476 -6.190 1.00 55.25 124 ASP A C 1
ATOM 1045 O O . ASP A 1 124 ? 12.270 24.614 -5.905 1.00 55.25 124 ASP A O 1
ATOM 1049 N N . GLY A 1 125 ? 10.962 23.289 -7.144 1.00 48.41 125 GLY A N 1
ATOM 1050 C CA . GLY A 1 125 ? 10.223 24.381 -7.787 1.00 48.41 125 GLY A CA 1
ATOM 1051 C C . GLY A 1 125 ? 11.034 25.236 -8.766 1.00 48.41 125 GLY A C 1
ATOM 1052 O O . GLY A 1 125 ? 10.700 26.407 -8.976 1.00 48.41 125 GLY A O 1
ATOM 1053 N N . TYR A 1 126 ? 12.081 24.686 -9.387 1.00 49.84 126 TYR A N 1
ATOM 1054 C CA . TYR A 1 126 ? 12.808 25.386 -10.448 1.00 49.84 126 TYR A CA 1
ATOM 1055 C C . TYR A 1 126 ? 12.021 25.332 -11.766 1.00 49.84 126 TYR A C 1
ATOM 1057 O O . TYR A 1 126 ? 12.164 24.426 -12.580 1.00 49.84 126 TYR A O 1
ATOM 1065 N N . PHE A 1 127 ? 11.175 26.335 -11.990 1.00 42.59 127 PHE A N 1
ATOM 1066 C CA . PHE A 1 127 ? 10.597 26.603 -13.305 1.00 42.59 127 PHE A CA 1
ATOM 1067 C C . PHE A 1 127 ? 11.717 27.040 -14.267 1.00 42.59 127 PHE A C 1
ATOM 1069 O O . PHE A 1 127 ? 12.504 27.929 -13.926 1.00 42.59 127 PHE A O 1
ATOM 1076 N N . GLU A 1 128 ? 11.793 26.451 -15.468 1.00 42.44 128 GLU A N 1
ATOM 1077 C CA . GLU A 1 128 ? 12.682 26.923 -16.541 1.00 42.44 128 GLU A CA 1
ATOM 1078 C C . GLU A 1 128 ? 12.465 28.431 -16.770 1.00 42.44 128 GLU A C 1
ATOM 1080 O O . GLU A 1 128 ? 11.428 28.858 -17.282 1.00 42.44 128 GLU A O 1
ATOM 1085 N N . GLY A 1 129 ? 13.441 29.247 -16.350 1.00 50.38 129 GLY A N 1
ATOM 1086 C CA . GLY A 1 129 ? 13.421 30.706 -16.500 1.00 50.38 129 GLY A CA 1
ATOM 1087 C C . GLY A 1 129 ? 13.865 31.539 -15.288 1.00 50.38 129 GLY A C 1
ATOM 1088 O O . GLY A 1 129 ? 13.877 32.763 -15.396 1.00 50.38 129 GLY A O 1
ATOM 1089 N N . GLY A 1 130 ? 14.230 30.939 -14.151 1.00 45.78 130 GLY A N 1
ATOM 1090 C CA . GLY A 1 130 ? 14.797 31.681 -13.015 1.00 45.78 130 GLY A CA 1
ATOM 1091 C C . GLY A 1 130 ? 16.287 31.994 -13.199 1.00 45.78 130 GLY A C 1
ATOM 1092 O O . GLY A 1 130 ? 17.106 31.078 -13.211 1.00 45.78 130 GLY A O 1
ATOM 1093 N N . GLU A 1 131 ? 16.650 33.273 -13.332 1.00 47.91 131 GLU A N 1
ATOM 1094 C CA . GLU A 1 131 ? 18.050 33.717 -13.263 1.00 47.91 131 GLU A CA 1
ATOM 1095 C C . GLU A 1 131 ? 18.631 33.448 -11.865 1.00 47.91 131 GLU A C 1
ATOM 1097 O O . GLU A 1 131 ? 18.022 33.768 -10.843 1.00 47.91 131 GLU A O 1
ATOM 1102 N N . VAL A 1 132 ? 19.829 32.862 -11.828 1.00 58.81 132 VAL A N 1
ATOM 1103 C CA . VAL A 1 132 ? 20.566 32.574 -10.594 1.00 58.81 132 VAL A CA 1
ATOM 1104 C C . VAL A 1 132 ? 21.179 33.880 -10.082 1.00 58.81 132 VAL A C 1
ATOM 1106 O O . VAL A 1 132 ? 22.177 34.353 -10.623 1.00 58.81 132 VAL A O 1
ATOM 1109 N N . GLU A 1 133 ? 20.584 34.494 -9.058 1.00 54.50 133 GLU A N 1
ATOM 1110 C CA . GLU A 1 133 ? 21.169 35.674 -8.414 1.00 54.50 133 GLU A CA 1
ATOM 1111 C C . GLU A 1 133 ? 22.126 35.235 -7.294 1.00 54.50 133 GLU A C 1
ATOM 1113 O O . GLU A 1 133 ? 21.709 34.841 -6.204 1.00 54.50 133 GLU A O 1
ATOM 1118 N N . GLY A 1 134 ? 23.428 35.281 -7.583 1.00 46.47 134 GLY A N 1
ATOM 1119 C CA . GLY A 1 134 ? 24.486 35.074 -6.594 1.00 46.47 134 GLY A CA 1
ATOM 1120 C C . GLY A 1 134 ? 25.808 34.638 -7.219 1.00 46.47 134 GLY A C 1
ATOM 1121 O O . GLY A 1 134 ? 26.020 33.454 -7.462 1.00 46.47 134 GLY A O 1
ATOM 1122 N N . GLU A 1 135 ? 26.705 35.593 -7.463 1.00 45.03 135 GLU A N 1
ATOM 1123 C CA . GLU A 1 135 ? 28.123 35.319 -7.738 1.00 45.03 135 GLU A CA 1
ATOM 1124 C C . GLU A 1 135 ? 28.908 35.106 -6.419 1.00 45.03 135 GLU A C 1
ATOM 1126 O O . GLU A 1 135 ? 28.456 35.584 -5.375 1.00 45.03 135 GLU A O 1
ATOM 1131 N N . PRO A 1 136 ? 30.028 34.349 -6.454 1.00 58.47 136 PRO A N 1
ATOM 1132 C CA . PRO A 1 136 ? 30.562 33.561 -5.329 1.00 58.47 136 PRO A CA 1
ATOM 1133 C C . PRO A 1 136 ? 31.091 34.337 -4.115 1.00 58.47 136 PRO A C 1
ATOM 1135 O O . PRO A 1 136 ? 31.608 35.465 -4.280 1.00 58.47 136 PRO A O 1
#

Secondary structure (DSSP, 8-state):
---------------HHHHHHHHHHHHHHHHHB-GGG-EEEEEPGGGS-GGGHHHHHT---SSHHHHHHHT-SE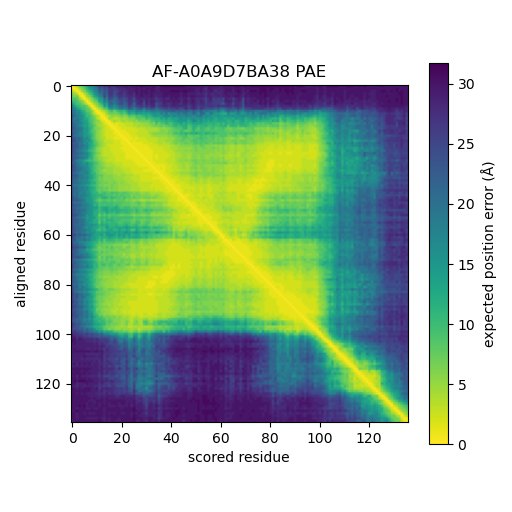EEEE-PBPGGGHHHHHHHHHHTS-----SSS--TTSTT---HHHHHHHHTT--TT-------

Solvent-accessible surface area (backbone atoms only — not comparable to full-atom values): 8719 Å² total; per-residue (Å²): 136,85,81,82,80,79,79,76,79,79,63,94,72,87,55,67,72,58,49,58,58,50,44,55,55,52,52,49,56,59,69,31,35,40,69,91,73,45,47,78,48,72,38,60,40,85,69,29,65,77,92,44,42,67,64,32,72,68,63,80,57,93,49,70,67,60,32,49,57,64,33,30,26,44,72,50,74,48,73,49,65,36,80,88,32,47,65,45,51,51,44,20,66,74,67,72,69,48,76,69,85,50,100,81,63,74,47,96,89,33,98,75,55,80,48,76,64,55,55,53,41,57,74,70,64,67,60,94,83,72,82,84,88,76,84,135

Sequence (136 aa):
MPCALTWRLRLPEFSFDEATTEGKYIQFFEQAFEWEQMTYLFYPYYWARKKEWVNILQRDENDPLFMKFMQAGAARVQVPVRNEYVKAVLHYLNTGGEIWNGEDVPMPDDPMYVSIVEEIMEADGYFEGGEVEGEP

Nearest PDB structures (foldseek):
  8i7r-assembly1_D  TM=2.616E-01  e=5.393E+00  Mus musculus
  8x2u-assembly1_M  TM=3.074E-01  e=9.972E+00  Mus musculus

Mean predicted aligned error: 14.67 Å

Radius of gyration: 23.61 Å; Cα contacts (8 Å, |Δi|>4): 104; chains: 1; bounding box: 58×53×61 Å

Foldseek 3Di:
DDDDPPPPPPDPDDDPVVCVVVVVVVVLVVQFWPPVPKDKDFAAQVLADPVCQVVLVPDDDPDPVVNSVSRGRDMDMDIHTDPLCPVQVVVCVVVVHDGDPDVPDADPPGPPDDDPVNVVVVVVPDDPPDDDPDDD